Protein AF-A0A0S4LFI7-F1 (afdb_monomer_lite)

Sequence (85 aa):
MISDLTMVELTSAVSRKIREKTFSREEGARILTLFETHLDEGYYRMVPVRTRDYRMARSWLAQLQGTLRTLDALHLAVAESAGTH

Structure (mmCIF, N/CA/C/O backbone):
data_AF-A0A0S4LFI7-F1
#
_entry.id   AF-A0A0S4LFI7-F1
#
loop_
_atom_site.group_PDB
_atom_site.id
_atom_site.type_symbol
_atom_site.label_atom_id
_atom_site.label_alt_id
_atom_site.label_comp_id
_atom_site.label_asym_id
_atom_site.label_entity_id
_atom_site.label_seq_id
_atom_site.pdbx_PDB_ins_code
_atom_site.Cartn_x
_atom_site.Cartn_y
_atom_site.Cartn_z
_atom_site.occupancy
_atom_site.B_iso_or_equiv
_atom_site.auth_seq_id
_atom_site.auth_comp_id
_atom_site.auth_asym_id
_atom_site.auth_atom_id
_atom_site.pdbx_PDB_model_num
ATOM 1 N N . MET A 1 1 ? -6.952 3.373 -11.032 1.00 83.81 1 MET A N 1
ATOM 2 C CA . MET A 1 1 ? -6.292 2.052 -11.089 1.00 83.81 1 MET A CA 1
ATOM 3 C C . MET A 1 1 ? -5.517 1.860 -9.805 1.00 83.81 1 MET A C 1
ATOM 5 O O . MET A 1 1 ? -4.993 2.844 -9.300 1.00 83.81 1 MET A O 1
ATOM 9 N N . ILE A 1 2 ? -5.498 0.649 -9.270 1.00 93.06 2 ILE A N 1
ATOM 10 C CA . ILE A 1 2 ? -4.815 0.303 -8.015 1.00 93.06 2 ILE A CA 1
ATOM 11 C C . ILE A 1 2 ? -4.171 -1.077 -8.162 1.00 93.06 2 ILE A C 1
ATOM 13 O O . ILE A 1 2 ? -4.418 -1.770 -9.150 1.00 93.06 2 ILE A O 1
ATOM 17 N N . SER A 1 3 ? -3.355 -1.475 -7.192 1.00 94.06 3 SER A N 1
ATOM 18 C CA . SER A 1 3 ? -2.720 -2.796 -7.165 1.00 94.06 3 SER A CA 1
ATOM 19 C C . SER A 1 3 ? -2.881 -3.458 -5.800 1.00 94.06 3 SER A C 1
ATOM 21 O O . SER A 1 3 ? -3.318 -2.815 -4.845 1.00 94.06 3 SER A O 1
ATOM 23 N N . ASP A 1 4 ? -2.465 -4.718 -5.674 1.00 92.12 4 ASP A N 1
ATOM 24 C CA . ASP A 1 4 ? -2.452 -5.414 -4.380 1.00 92.12 4 ASP A CA 1
ATOM 25 C C . ASP A 1 4 ? -1.609 -4.678 -3.326 1.00 92.12 4 ASP A C 1
ATOM 27 O O . ASP A 1 4 ? -1.917 -4.718 -2.135 1.00 92.12 4 ASP A O 1
ATOM 31 N N . LEU A 1 5 ? -0.588 -3.924 -3.755 1.00 94.06 5 LEU A N 1
ATOM 32 C CA . LEU A 1 5 ? 0.200 -3.077 -2.860 1.00 94.06 5 LEU A CA 1
ATOM 33 C C . LEU A 1 5 ? -0.660 -1.996 -2.191 1.00 94.06 5 LEU A C 1
ATOM 35 O O . LEU A 1 5 ? -0.495 -1.726 -1.003 1.00 94.06 5 LEU A O 1
ATOM 39 N N . THR A 1 6 ? -1.620 -1.428 -2.925 1.00 94.12 6 THR A N 1
ATOM 40 C CA . THR A 1 6 ? -2.558 -0.426 -2.406 1.00 94.12 6 THR A CA 1
ATOM 41 C C . THR A 1 6 ? -3.425 -1.009 -1.290 1.00 94.12 6 THR A C 1
ATOM 43 O O . THR A 1 6 ? -3.668 -0.340 -0.286 1.00 94.12 6 THR A O 1
ATOM 46 N N . MET A 1 7 ? -3.849 -2.273 -1.413 1.00 92.56 7 MET A N 1
ATOM 47 C CA . MET A 1 7 ? -4.638 -2.941 -0.369 1.00 92.56 7 MET A CA 1
ATOM 48 C C . MET A 1 7 ? -3.834 -3.116 0.923 1.00 92.56 7 MET A C 1
ATOM 50 O O . MET A 1 7 ? -4.329 -2.848 2.023 1.00 92.56 7 MET A O 1
ATOM 54 N N . VAL A 1 8 ? -2.570 -3.528 0.790 1.00 94.94 8 VAL A N 1
ATOM 55 C CA . VAL A 1 8 ? -1.657 -3.703 1.928 1.00 94.94 8 VAL A CA 1
ATOM 56 C C . VAL A 1 8 ? -1.380 -2.363 2.612 1.00 94.94 8 VAL A C 1
ATOM 58 O O . VAL A 1 8 ? -1.418 -2.274 3.842 1.00 94.94 8 VAL A O 1
ATOM 61 N N . GLU A 1 9 ? -1.152 -1.302 1.840 1.00 95.25 9 GLU A N 1
ATOM 62 C CA . GLU A 1 9 ? -0.948 0.044 2.379 1.00 95.25 9 GLU A CA 1
ATOM 63 C C . GLU A 1 9 ? -2.182 0.586 3.096 1.00 95.25 9 GLU A C 1
ATOM 65 O O . GLU A 1 9 ? -2.053 1.098 4.212 1.00 95.25 9 GLU A O 1
ATOM 70 N N . LEU A 1 10 ? -3.375 0.430 2.510 1.00 96.31 10 LEU A N 1
ATOM 71 C CA . LEU A 1 10 ? -4.629 0.838 3.142 1.00 96.31 10 LEU A CA 1
ATOM 72 C C . LEU A 1 10 ? -4.821 0.113 4.478 1.00 96.31 10 LEU A C 1
ATOM 74 O O . LEU A 1 10 ? -5.065 0.749 5.505 1.00 96.31 10 LEU A O 1
ATOM 78 N N . THR A 1 11 ? -4.632 -1.206 4.486 1.00 96.44 11 THR A N 1
ATOM 79 C CA . THR A 1 11 ? -4.745 -2.035 5.695 1.00 96.44 11 THR A CA 1
ATOM 80 C C . THR A 1 11 ? -3.745 -1.607 6.769 1.00 96.44 11 THR A C 1
ATOM 82 O O . THR A 1 11 ? -4.095 -1.483 7.949 1.00 96.44 11 THR A O 1
ATOM 85 N N . SER A 1 12 ? -2.502 -1.319 6.374 1.00 97.00 12 SER A N 1
ATOM 86 C CA . SER A 1 12 ? -1.460 -0.814 7.272 1.00 97.00 12 SER A CA 1
ATOM 87 C C . SER A 1 12 ? -1.821 0.559 7.851 1.00 97.00 12 SER A C 1
ATOM 89 O O . SER A 1 12 ? -1.694 0.783 9.060 1.00 97.00 12 SER A O 1
ATOM 91 N N . ALA A 1 13 ? -2.344 1.464 7.018 1.00 97.31 13 ALA A N 1
ATOM 92 C CA . ALA A 1 13 ? -2.772 2.796 7.428 1.00 97.31 13 ALA A CA 1
ATOM 93 C C . ALA A 1 13 ? -3.951 2.747 8.412 1.00 97.31 13 ALA A C 1
ATOM 95 O O . ALA A 1 13 ? -3.910 3.432 9.437 1.00 97.31 13 ALA A O 1
ATOM 96 N N . VAL A 1 14 ? -4.960 1.909 8.152 1.00 98.19 14 VAL A N 1
ATOM 97 C CA . VAL A 1 14 ? -6.093 1.682 9.067 1.00 98.19 14 VAL A CA 1
ATOM 98 C C . VAL A 1 14 ? -5.600 1.096 10.389 1.00 98.19 14 VAL A C 1
ATOM 100 O O . VAL A 1 14 ? -5.903 1.631 11.455 1.00 98.19 14 VAL A O 1
ATOM 103 N N . SER A 1 15 ? -4.752 0.066 10.336 1.00 97.81 15 SER A N 1
ATOM 104 C CA . SER A 1 15 ? -4.162 -0.549 11.531 1.00 97.81 15 SER A CA 1
ATOM 105 C C . SER A 1 15 ? -3.378 0.456 12.377 1.00 97.81 15 SER A C 1
ATOM 107 O O . SER A 1 15 ? -3.444 0.427 13.607 1.00 97.81 15 SER A O 1
ATOM 109 N N . ARG A 1 16 ? -2.639 1.370 11.732 1.00 98.19 16 ARG A N 1
ATOM 110 C CA . ARG A 1 16 ? -1.938 2.459 12.419 1.00 98.19 16 ARG A CA 1
ATOM 111 C C . ARG A 1 16 ? -2.919 3.413 13.101 1.00 98.19 16 ARG A C 1
ATOM 113 O O . ARG A 1 16 ? -2.742 3.674 14.286 1.00 98.19 16 ARG A O 1
ATOM 120 N N . LYS A 1 17 ? -3.972 3.853 12.408 1.00 98.19 17 LYS A N 1
ATOM 121 C CA . LYS A 1 17 ? -4.991 4.760 12.969 1.00 98.19 17 LYS A CA 1
ATOM 122 C C . LYS A 1 17 ? -5.733 4.166 14.169 1.00 98.19 17 LYS A C 1
ATOM 124 O O . LYS A 1 17 ? -6.057 4.901 15.100 1.00 98.19 17 LYS A O 1
ATOM 129 N N . ILE A 1 18 ? -5.938 2.846 14.189 1.00 98.31 18 ILE A N 1
ATOM 130 C CA . ILE A 1 18 ? -6.483 2.136 15.358 1.00 98.31 18 ILE A CA 1
AT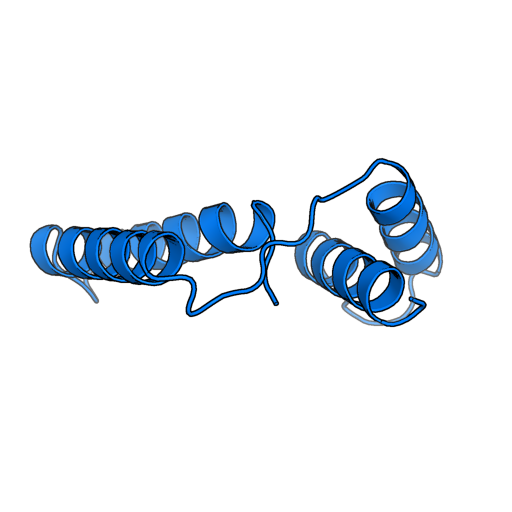OM 131 C C . ILE A 1 18 ? -5.503 2.195 16.538 1.00 98.31 18 ILE A C 1
ATOM 133 O O . ILE A 1 18 ? -5.902 2.516 17.656 1.00 98.31 18 ILE A O 1
ATOM 137 N N . ARG A 1 19 ? -4.205 1.922 16.317 1.00 98.00 19 ARG A N 1
ATOM 138 C CA . ARG A 1 19 ? -3.184 2.017 17.385 1.00 98.00 19 ARG A CA 1
ATOM 139 C C . ARG A 1 19 ? -3.044 3.437 17.931 1.00 98.00 19 ARG A C 1
ATOM 141 O O . ARG A 1 19 ? -2.854 3.613 19.130 1.00 98.00 19 ARG A O 1
ATOM 148 N N . GLU A 1 20 ? -3.176 4.430 17.059 1.00 98.19 20 GLU A N 1
ATOM 149 C CA . GLU A 1 20 ? -3.179 5.858 17.395 1.00 98.19 20 GLU A CA 1
ATOM 150 C C . GLU A 1 20 ? -4.500 6.319 18.041 1.00 98.19 20 GLU A C 1
ATOM 152 O O . GLU A 1 20 ? -4.647 7.500 18.342 1.00 98.19 20 GLU A O 1
ATOM 157 N N . LYS A 1 21 ? -5.464 5.410 18.268 1.00 97.31 21 LYS A N 1
ATOM 158 C CA . LYS A 1 21 ? -6.796 5.687 18.840 1.00 97.31 21 LYS A CA 1
ATOM 159 C C . LYS A 1 21 ? -7.592 6.749 18.072 1.00 97.31 21 LYS A C 1
ATOM 161 O O . LYS A 1 21 ? -8.486 7.376 18.628 1.00 97.31 21 LYS A O 1
ATOM 166 N N . THR A 1 22 ? -7.260 6.950 16.798 1.00 97.75 22 THR A N 1
ATOM 167 C CA . THR A 1 22 ? -7.996 7.850 15.904 1.00 97.75 22 THR A CA 1
ATOM 168 C C . THR A 1 22 ? -9.228 7.159 15.327 1.00 97.75 22 THR A C 1
ATOM 170 O O . THR A 1 22 ? -10.213 7.833 15.065 1.00 97.75 22 THR A O 1
ATOM 173 N N . PHE A 1 23 ? -9.170 5.833 15.152 1.00 97.50 23 PHE A N 1
ATOM 174 C CA . PHE A 1 23 ? -10.307 4.987 14.783 1.00 97.50 23 PHE A CA 1
ATOM 175 C C . PHE A 1 23 ? -10.552 3.912 15.840 1.00 97.50 23 PHE A C 1
ATOM 177 O O . PHE A 1 23 ? -9.604 3.376 16.427 1.00 97.50 23 PHE A O 1
ATOM 184 N N . SER A 1 24 ? -11.817 3.546 16.027 1.00 98.25 24 SER A N 1
ATOM 185 C CA . SER A 1 24 ? -12.201 2.308 16.696 1.00 98.25 24 SER A CA 1
ATOM 186 C C . SER A 1 24 ? -11.904 1.091 15.806 1.00 98.25 24 SER A C 1
ATOM 188 O O . SER A 1 24 ? -11.624 1.204 14.606 1.00 98.25 24 SER A O 1
ATOM 190 N N . ARG A 1 25 ? -11.953 -0.111 16.392 1.00 97.62 25 ARG A N 1
ATOM 191 C CA . ARG A 1 25 ? -11.790 -1.354 15.621 1.00 97.62 25 ARG A CA 1
ATOM 192 C C . ARG A 1 25 ? -12.944 -1.558 14.643 1.00 97.62 25 ARG A C 1
ATOM 194 O O . ARG A 1 25 ? -12.714 -2.002 13.524 1.00 97.62 25 ARG A O 1
ATOM 201 N N . GLU A 1 26 ? -14.152 -1.204 15.062 1.00 98.31 26 GLU A N 1
ATOM 202 C CA . GLU A 1 26 ? -15.383 -1.289 14.279 1.00 98.31 26 GLU A CA 1
ATOM 203 C C . GLU A 1 26 ? -15.334 -0.328 13.085 1.00 98.31 26 GLU A C 1
ATOM 205 O O . GLU A 1 26 ? -15.641 -0.725 11.962 1.00 98.31 26 GLU A O 1
ATOM 210 N N . GLU A 1 27 ? -14.876 0.910 13.298 1.00 98.12 27 GLU A N 1
ATOM 211 C CA . GLU A 1 27 ? -14.666 1.886 12.222 1.00 98.12 27 GLU A CA 1
ATOM 212 C C . GLU A 1 27 ? -13.623 1.395 11.215 1.00 98.12 27 GLU A C 1
ATOM 214 O O . GLU A 1 27 ? -13.854 1.448 10.006 1.00 98.12 27 GLU A O 1
ATOM 219 N N . GLY A 1 28 ? -12.496 0.868 11.702 1.00 97.94 28 GLY A N 1
ATOM 220 C CA . GLY A 1 28 ? -11.456 0.313 10.842 1.00 97.94 28 GLY A CA 1
ATOM 221 C C . GLY A 1 28 ? -11.942 -0.874 10.011 1.00 97.94 28 GLY A C 1
ATOM 222 O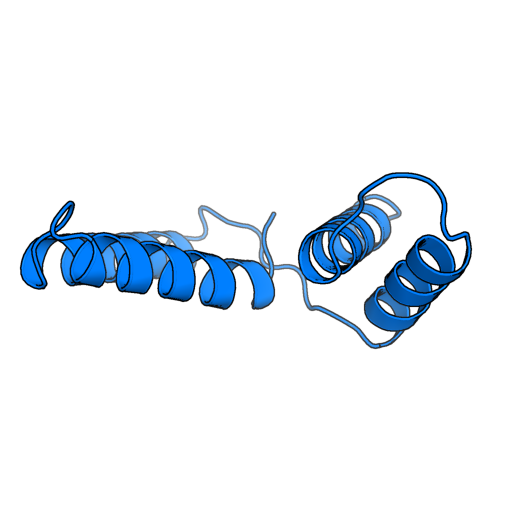 O . GLY A 1 28 ? -11.709 -0.902 8.805 1.00 97.94 28 GLY A O 1
ATOM 223 N N . ALA A 1 29 ? -12.662 -1.817 10.625 1.00 97.62 29 ALA A N 1
ATOM 224 C CA . ALA A 1 29 ? -13.251 -2.954 9.918 1.00 97.62 29 ALA A CA 1
ATOM 225 C C . ALA A 1 29 ? -14.242 -2.490 8.842 1.00 97.62 29 ALA A C 1
ATOM 227 O O . ALA A 1 29 ? -14.155 -2.928 7.699 1.00 97.62 29 ALA A O 1
ATOM 228 N N . ARG A 1 30 ? -15.118 -1.532 9.173 1.00 98.06 30 ARG A N 1
ATOM 229 C CA . ARG A 1 30 ? -16.088 -0.970 8.224 1.00 98.06 30 ARG A CA 1
ATOM 230 C C . ARG A 1 30 ? -15.415 -0.322 7.013 1.00 98.06 30 ARG A C 1
ATOM 232 O O . ARG A 1 30 ? -15.912 -0.480 5.902 1.00 98.06 30 ARG A O 1
ATOM 239 N N . ILE A 1 31 ? -14.303 0.390 7.207 1.00 97.50 31 ILE A N 1
ATOM 240 C CA . ILE A 1 31 ? -13.531 0.985 6.103 1.00 97.50 31 ILE A CA 1
ATOM 241 C C . ILE A 1 31 ? -12.993 -0.101 5.169 1.00 97.50 31 ILE A C 1
ATOM 243 O O . ILE A 1 31 ? -13.115 0.036 3.953 1.00 97.50 31 ILE A O 1
ATOM 247 N N . LEU A 1 32 ? -12.412 -1.169 5.724 1.00 97.12 32 LEU A N 1
ATOM 248 C CA . LEU A 1 32 ? -11.834 -2.253 4.926 1.00 97.12 32 LEU A CA 1
ATOM 249 C C . LEU A 1 32 ? -12.913 -3.025 4.156 1.00 97.12 32 LEU A C 1
ATOM 251 O O . LEU A 1 32 ? -12.776 -3.193 2.950 1.00 97.12 32 LEU A O 1
ATOM 255 N N . THR A 1 33 ? -14.026 -3.380 4.803 1.00 97.44 33 THR A N 1
ATOM 256 C CA . THR A 1 33 ? -15.157 -4.053 4.140 1.00 97.44 33 THR A CA 1
ATOM 257 C C . THR A 1 33 ? -15.777 -3.200 3.034 1.00 97.44 33 THR A C 1
ATOM 259 O O . THR A 1 33 ? -16.113 -3.713 1.968 1.00 97.44 33 THR A O 1
ATOM 262 N N . LEU A 1 34 ? -15.919 -1.887 3.251 1.00 96.81 34 LEU A N 1
ATOM 263 C CA . LEU A 1 34 ? -16.422 -0.987 2.211 1.00 96.81 34 LEU A CA 1
ATOM 264 C C . LEU A 1 34 ? -15.464 -0.934 1.016 1.00 96.81 34 LEU A C 1
ATOM 266 O O . LEU A 1 34 ? -15.902 -0.933 -0.130 1.00 96.81 34 LEU A O 1
ATOM 270 N N . PHE A 1 35 ? -14.157 -0.908 1.276 1.00 95.44 35 PHE A N 1
ATOM 271 C 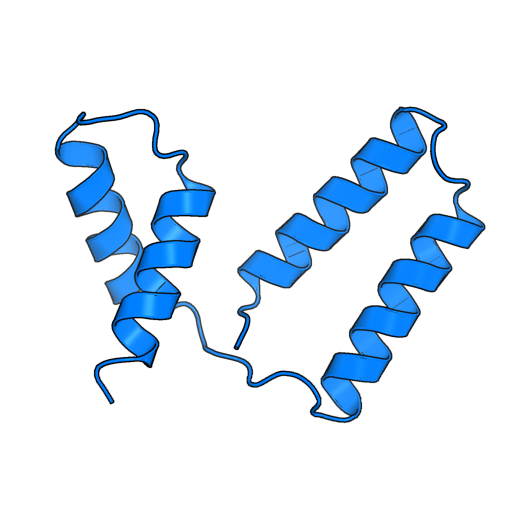CA . PHE A 1 35 ? -13.161 -0.923 0.214 1.00 95.44 35 PHE A CA 1
ATOM 272 C C . PHE A 1 35 ? -13.190 -2.231 -0.586 1.00 95.44 35 PHE A C 1
ATOM 274 O O . PHE A 1 35 ? -13.167 -2.176 -1.810 1.00 95.44 35 PHE A O 1
ATOM 281 N N . GLU A 1 36 ? -13.309 -3.383 0.079 1.00 94.00 36 GLU A N 1
ATOM 282 C CA . GLU A 1 36 ? -13.497 -4.687 -0.577 1.00 94.00 36 GLU A CA 1
ATOM 283 C C . GLU A 1 36 ? -14.766 -4.712 -1.434 1.00 94.00 36 GLU A C 1
ATOM 285 O O . GLU A 1 36 ? -14.712 -5.082 -2.602 1.00 94.00 36 GLU A O 1
ATOM 290 N N . THR A 1 37 ? -15.880 -4.197 -0.911 1.00 96.56 37 THR A N 1
ATOM 291 C CA . THR A 1 37 ? -17.130 -4.073 -1.680 1.00 96.56 37 THR A CA 1
ATOM 292 C C . THR A 1 37 ? -16.917 -3.243 -2.948 1.00 96.56 37 THR A C 1
ATOM 294 O O . THR A 1 37 ? -17.366 -3.616 -4.027 1.00 96.56 37 THR A O 1
ATOM 297 N N . HIS A 1 38 ? -16.173 -2.137 -2.859 1.00 95.06 38 HIS A N 1
ATOM 298 C CA . HIS A 1 38 ? -15.875 -1.320 -4.032 1.00 95.06 38 HIS A CA 1
ATOM 299 C C . HIS A 1 38 ? -14.974 -2.019 -5.066 1.00 95.06 38 HIS A C 1
ATOM 301 O O . HIS A 1 38 ? -15.044 -1.687 -6.254 1.00 95.06 38 HIS A O 1
ATOM 307 N N . LEU A 1 39 ? -14.108 -2.941 -4.632 1.00 92.38 39 LEU A N 1
ATOM 308 C CA . LEU A 1 39 ? -13.326 -3.790 -5.535 1.00 92.38 39 LEU A CA 1
ATOM 309 C C . LEU A 1 39 ? -14.246 -4.749 -6.288 1.00 92.38 39 LEU A C 1
ATOM 311 O O . LEU A 1 39 ? -14.167 -4.818 -7.515 1.00 92.38 39 LEU A O 1
ATOM 315 N N . ASP A 1 40 ? -15.133 -5.427 -5.561 1.00 93.38 40 ASP A N 1
ATOM 316 C CA . ASP A 1 40 ? -16.073 -6.404 -6.115 1.00 93.38 40 ASP A CA 1
ATOM 317 C C . ASP A 1 40 ? -17.080 -5.753 -7.074 1.00 93.38 40 ASP A C 1
ATOM 319 O O . ASP A 1 40 ? -17.407 -6.316 -8.119 1.00 93.38 40 ASP A O 1
ATOM 323 N N . GLU A 1 41 ? -17.513 -4.525 -6.774 1.00 96.50 41 GLU A N 1
ATOM 324 C CA . GLU A 1 41 ? -18.375 -3.714 -7.647 1.00 96.50 41 GLU A CA 1
ATOM 325 C C . GLU A 1 41 ? -17.631 -3.125 -8.862 1.00 96.50 41 GLU A C 1
ATOM 327 O O . GLU A 1 41 ? -18.246 -2.523 -9.744 1.00 96.50 41 GLU A O 1
ATOM 332 N N . GLY A 1 42 ? -16.310 -3.304 -8.953 1.00 93.56 42 GLY A N 1
ATOM 333 C CA . GLY A 1 42 ? -15.523 -2.907 -10.119 1.00 93.56 42 GLY A CA 1
ATOM 334 C C . GLY A 1 42 ? -15.257 -1.403 -10.234 1.00 93.56 42 GLY A C 1
ATOM 335 O O . GLY A 1 42 ? -14.844 -0.945 -11.303 1.00 93.56 42 GLY A O 1
ATOM 336 N N . TYR A 1 43 ? -15.416 -0.620 -9.158 1.00 93.38 43 TYR A N 1
ATOM 337 C CA . TYR A 1 43 ? -15.069 0.813 -9.178 1.00 93.38 43 TYR A CA 1
ATOM 338 C C . TYR A 1 43 ? -13.575 1.059 -9.407 1.00 93.38 43 TYR A C 1
ATOM 340 O O . TYR A 1 43 ? -13.170 2.154 -9.811 1.00 93.38 43 TYR A O 1
ATOM 348 N N . TYR A 1 44 ? -12.739 0.047 -9.169 1.00 91.50 44 TYR A N 1
ATOM 349 C CA . TYR A 1 44 ? -11.304 0.129 -9.369 1.00 91.50 44 TYR A CA 1
ATOM 350 C C . TYR A 1 44 ? -10.815 -0.864 -10.419 1.00 91.50 44 TYR A C 1
ATOM 352 O O . TYR A 1 44 ? -11.015 -2.071 -10.330 1.00 91.50 44 TYR A O 1
ATOM 360 N N . ARG A 1 45 ? -10.044 -0.356 -11.385 1.00 91.88 45 ARG A N 1
ATOM 361 C CA . ARG A 1 45 ? -9.229 -1.203 -12.259 1.00 91.88 45 ARG A CA 1
ATOM 362 C C . ARG A 1 45 ? -8.012 -1.726 -11.495 1.00 91.88 45 ARG A C 1
ATOM 364 O O . ARG A 1 45 ? -7.108 -0.938 -11.198 1.00 91.88 45 ARG A O 1
ATOM 371 N N . MET A 1 46 ? -7.976 -3.033 -11.252 1.00 92.56 46 MET A N 1
ATOM 372 C CA . MET A 1 46 ? -6.817 -3.727 -10.688 1.00 92.56 46 MET A CA 1
ATOM 373 C C . MET A 1 46 ? -5.700 -3.871 -11.725 1.00 92.56 46 MET A C 1
ATOM 375 O O . MET A 1 46 ? -5.929 -4.276 -12.867 1.00 92.56 46 MET A O 1
ATOM 379 N N . VAL A 1 47 ? -4.479 -3.537 -11.319 1.00 94.25 47 VAL A N 1
ATOM 380 C CA . VAL A 1 47 ? -3.258 -3.692 -12.110 1.00 94.25 47 VAL A CA 1
ATOM 381 C C . VAL A 1 47 ? -2.316 -4.632 -11.356 1.00 94.25 47 VAL A C 1
ATOM 383 O O . VAL A 1 47 ? -2.009 -4.373 -10.191 1.00 94.25 47 VAL A O 1
ATOM 386 N N . PRO A 1 48 ? -1.832 -5.711 -11.995 1.00 93.69 48 PRO A N 1
ATOM 387 C CA . PRO A 1 48 ? -0.916 -6.638 -11.349 1.00 93.69 48 PRO A CA 1
ATOM 388 C C . PRO A 1 48 ? 0.453 -5.991 -11.138 1.00 93.69 48 PRO A C 1
ATOM 390 O O . PRO A 1 48 ? 1.007 -5.398 -12.066 1.00 93.69 48 PRO A O 1
ATOM 393 N N . VAL A 1 49 ? 1.035 -6.191 -9.956 1.00 95.00 49 VAL A N 1
ATOM 394 C CA . VAL A 1 49 ? 2.440 -5.852 -9.698 1.00 95.00 49 VAL A CA 1
ATOM 395 C C . VAL A 1 49 ? 3.319 -6.957 -10.277 1.00 95.00 49 VAL A C 1
ATOM 397 O O . VAL A 1 49 ? 3.242 -8.117 -9.874 1.00 95.00 49 VAL A O 1
ATOM 400 N N . ARG A 1 50 ? 4.158 -6.621 -11.253 1.00 95.38 50 ARG A N 1
ATOM 401 C CA . ARG A 1 50 ? 5.011 -7.567 -11.982 1.00 95.38 50 ARG A CA 1
ATOM 402 C C . ARG A 1 50 ? 6.475 -7.367 -11.619 1.00 95.38 50 ARG A C 1
ATOM 404 O O . ARG A 1 50 ? 6.906 -6.298 -11.200 1.00 95.38 50 ARG A O 1
ATOM 411 N N . THR A 1 51 ? 7.303 -8.375 -11.897 1.00 96.44 51 THR A N 1
ATOM 412 C CA . THR A 1 51 ? 8.763 -8.310 -11.686 1.00 96.44 51 THR A CA 1
ATOM 413 C C . THR A 1 51 ? 9.418 -7.092 -12.349 1.00 96.44 51 THR A C 1
ATOM 415 O O . THR A 1 51 ? 10.396 -6.561 -11.823 1.0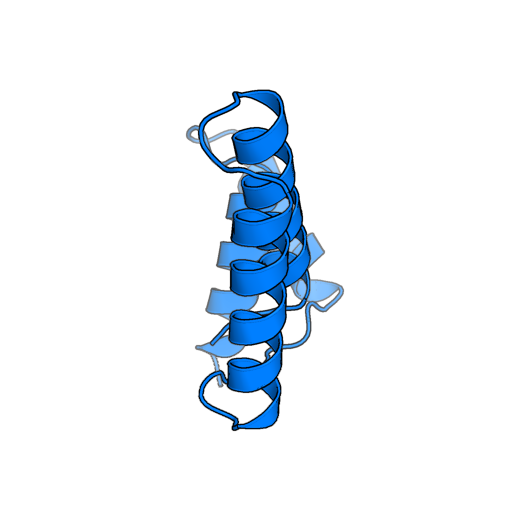0 96.44 51 THR A O 1
ATOM 418 N N . ARG A 1 52 ? 8.893 -6.629 -13.493 1.00 95.75 52 ARG A N 1
ATOM 419 C CA . ARG A 1 52 ? 9.394 -5.425 -14.176 1.00 95.75 52 ARG A CA 1
ATOM 420 C C . ARG A 1 52 ? 9.224 -4.159 -13.330 1.00 95.75 52 ARG A C 1
ATOM 422 O O . ARG A 1 52 ? 10.131 -3.335 -13.320 1.00 95.75 52 ARG A O 1
ATOM 429 N N . ASP A 1 53 ? 8.140 -4.061 -12.566 1.00 96.50 53 ASP A N 1
ATOM 430 C CA . ASP A 1 53 ? 7.821 -2.884 -11.755 1.00 96.50 53 ASP A CA 1
ATOM 431 C C . ASP A 1 53 ? 8.796 -2.785 -10.577 1.00 96.50 53 ASP A C 1
ATOM 433 O O . ASP A 1 53 ? 9.369 -1.730 -10.327 1.00 96.50 53 ASP A O 1
ATOM 437 N N . TYR A 1 54 ? 9.123 -3.919 -9.946 1.00 96.75 54 TYR A N 1
ATOM 438 C CA . TYR A 1 54 ? 10.184 -3.983 -8.935 1.00 96.75 54 TYR A CA 1
ATOM 439 C C . TYR A 1 54 ? 11.553 -3.571 -9.485 1.00 96.75 54 TYR A C 1
ATOM 441 O O . TYR A 1 54 ? 12.303 -2.858 -8.818 1.00 96.75 54 TYR A O 1
ATOM 449 N N . ARG A 1 55 ? 11.906 -4.016 -10.699 1.00 96.94 55 ARG A N 1
ATOM 450 C CA . ARG A 1 55 ? 13.180 -3.641 -11.336 1.00 96.94 55 ARG A CA 1
ATOM 451 C C . ARG A 1 55 ? 13.229 -2.145 -11.638 1.00 96.94 55 ARG A C 1
ATOM 453 O O . ARG A 1 55 ? 14.266 -1.529 -11.402 1.00 96.94 55 ARG A O 1
ATOM 460 N N . MET A 1 56 ? 12.120 -1.582 -12.108 1.00 95.75 56 MET A N 1
ATOM 461 C CA . MET A 1 56 ? 11.992 -0.158 -12.402 1.00 95.75 56 MET A CA 1
ATOM 462 C C . MET A 1 56 ? 12.073 0.686 -11.128 1.00 95.75 56 MET A C 1
ATOM 464 O O . MET A 1 56 ? 12.948 1.545 -11.035 1.00 95.75 56 MET A O 1
ATOM 468 N N . ALA A 1 57 ? 11.295 0.351 -10.097 1.00 96.00 57 ALA A N 1
ATOM 469 C CA . ALA A 1 57 ? 11.362 1.000 -8.789 1.00 96.00 57 ALA A CA 1
ATOM 470 C C . ALA A 1 57 ? 12.778 0.950 -8.193 1.00 96.00 57 ALA A C 1
ATOM 472 O O . ALA A 1 57 ? 13.304 1.961 -7.730 1.00 96.00 57 ALA A O 1
ATOM 473 N N . ARG A 1 58 ? 13.447 -0.211 -8.273 1.00 96.12 58 ARG A N 1
ATOM 474 C CA . ARG A 1 58 ? 14.845 -0.360 -7.843 1.00 96.12 58 ARG A CA 1
ATOM 475 C C . ARG A 1 58 ? 15.783 0.554 -8.627 1.00 96.12 58 ARG A C 1
ATOM 477 O O . ARG A 1 58 ? 16.692 1.119 -8.031 1.00 96.12 58 ARG A O 1
ATOM 484 N N . SER A 1 59 ? 15.586 0.690 -9.939 1.00 95.25 59 SER A N 1
ATOM 485 C CA . SER A 1 59 ? 16.417 1.561 -10.775 1.00 95.25 59 SER A CA 1
ATOM 486 C C . SER A 1 59 ? 16.269 3.037 -10.405 1.00 95.25 59 SER A C 1
ATOM 488 O O . SER A 1 59 ? 17.267 3.748 -10.398 1.00 95.25 59 SER A O 1
ATOM 490 N N . TRP A 1 60 ? 15.066 3.480 -10.027 1.00 94.56 60 TRP A N 1
ATOM 491 C CA . TRP A 1 60 ? 14.828 4.844 -9.552 1.00 94.56 60 TRP A CA 1
ATOM 492 C C . TRP A 1 60 ? 15.453 5.082 -8.180 1.00 94.56 60 TRP A C 1
ATOM 494 O O . TRP A 1 60 ? 16.179 6.052 -7.995 1.00 94.56 60 TRP A O 1
ATOM 504 N N . LEU A 1 61 ? 15.259 4.159 -7.234 1.00 94.38 61 LEU A N 1
ATOM 505 C CA . LEU A 1 61 ? 15.869 4.254 -5.902 1.00 94.38 61 LEU A CA 1
ATOM 506 C C . LEU A 1 61 ? 17.403 4.248 -5.968 1.00 94.38 61 LEU A C 1
ATOM 508 O O . LEU A 1 61 ? 18.055 4.965 -5.215 1.00 94.38 61 LEU A O 1
ATOM 512 N N . ALA A 1 62 ? 17.986 3.475 -6.889 1.00 94.44 62 ALA A N 1
ATOM 513 C CA . ALA A 1 62 ? 19.432 3.411 -7.093 1.00 94.44 62 ALA A CA 1
ATOM 514 C C . ALA A 1 62 ? 20.040 4.725 -7.610 1.00 94.44 62 ALA A C 1
ATOM 516 O O . ALA A 1 62 ? 21.248 4.910 -7.490 1.00 94.44 62 ALA A O 1
ATOM 517 N N . GLN A 1 63 ? 19.231 5.644 -8.148 1.00 91.50 63 GLN A N 1
ATOM 518 C CA . GLN A 1 63 ? 19.709 6.978 -8.519 1.00 91.50 63 GLN A CA 1
ATOM 519 C C . GLN A 1 63 ? 20.014 7.837 -7.284 1.00 91.50 63 GLN A C 1
ATOM 521 O O . GLN A 1 63 ? 20.708 8.838 -7.421 1.00 91.50 63 GLN A O 1
ATOM 526 N N . LEU A 1 64 ? 19.540 7.447 -6.088 1.00 79.44 64 LEU A N 1
ATOM 527 C CA . LEU A 1 64 ? 19.749 8.156 -4.815 1.00 79.44 64 LEU A CA 1
ATOM 528 C C . LEU A 1 64 ? 19.373 9.648 -4.888 1.00 79.44 64 LEU A C 1
ATOM 530 O O . LEU A 1 64 ? 19.930 10.487 -4.181 1.00 79.44 64 LEU A O 1
ATOM 534 N N . GLN A 1 65 ? 18.418 9.972 -5.760 1.00 76.81 65 GLN A N 1
ATOM 535 C CA . GLN A 1 65 ? 17.914 11.318 -5.980 1.00 76.81 65 GLN A CA 1
ATOM 536 C C . GLN A 1 65 ? 16.534 11.464 -5.337 1.00 76.81 65 GLN A C 1
ATOM 538 O O . GLN A 1 65 ? 15.623 10.675 -5.587 1.00 76.81 65 GLN A O 1
ATOM 543 N N . GLY A 1 66 ? 16.380 12.501 -4.514 1.00 77.31 66 GLY A N 1
ATOM 544 C CA . GLY A 1 66 ? 15.129 12.797 -3.817 1.00 77.31 66 GLY A CA 1
ATOM 545 C C . GLY A 1 66 ? 14.829 11.870 -2.632 1.00 77.31 66 GLY A C 1
ATOM 546 O O . GLY A 1 66 ? 15.663 11.090 -2.181 1.00 77.31 66 GLY A O 1
ATOM 547 N N . THR A 1 67 ? 13.615 11.993 -2.095 1.00 82.06 67 THR A N 1
ATOM 548 C CA . THR A 1 67 ? 13.133 11.282 -0.896 1.00 82.06 67 THR A CA 1
ATOM 549 C C . THR A 1 67 ? 12.079 10.225 -1.233 1.00 82.06 67 THR A C 1
ATOM 551 O O . THR A 1 67 ? 11.131 10.012 -0.475 1.00 82.06 67 THR A O 1
ATOM 554 N N . LEU A 1 68 ? 12.218 9.562 -2.385 1.00 85.19 68 LEU A N 1
ATOM 555 C CA . LEU A 1 68 ? 11.248 8.563 -2.821 1.00 85.19 68 LEU A CA 1
ATOM 556 C C . LEU A 1 68 ? 11.335 7.319 -1.927 1.00 85.19 68 LEU A C 1
ATOM 558 O O . LEU A 1 68 ? 12.355 6.630 -1.894 1.00 85.19 68 LEU A O 1
ATOM 562 N N . ARG A 1 69 ? 10.267 7.027 -1.178 1.00 90.69 69 ARG A N 1
ATOM 563 C CA . ARG A 1 69 ? 10.216 5.832 -0.328 1.00 90.69 69 ARG A CA 1
ATOM 564 C C . ARG A 1 69 ? 10.028 4.588 -1.187 1.00 90.69 69 ARG A C 1
ATOM 566 O O . ARG A 1 69 ? 9.480 4.647 -2.282 1.00 90.69 69 ARG A O 1
ATOM 573 N N . THR A 1 70 ? 10.437 3.434 -0.665 1.00 93.50 70 THR A N 1
ATOM 574 C CA . THR A 1 70 ? 10.404 2.165 -1.406 1.00 93.50 70 THR A CA 1
ATOM 575 C C . THR A 1 70 ? 9.023 1.819 -1.967 1.00 93.50 70 THR A C 1
ATOM 577 O O . THR A 1 70 ? 8.932 1.419 -3.125 1.00 93.50 70 THR A O 1
ATOM 580 N N . LEU A 1 71 ? 7.957 1.974 -1.174 1.00 93.56 71 LEU A N 1
ATOM 581 C CA . LEU A 1 71 ? 6.603 1.652 -1.633 1.00 93.56 71 LEU A CA 1
ATOM 582 C C . LEU A 1 71 ? 6.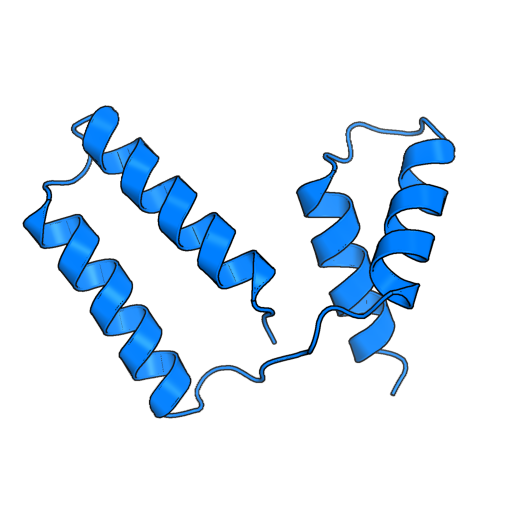058 2.702 -2.606 1.00 93.56 71 LEU A C 1
ATOM 584 O O . LEU A 1 71 ? 5.437 2.322 -3.592 1.00 93.56 71 LEU A O 1
ATOM 588 N N . ASP A 1 72 ? 6.387 3.983 -2.405 1.00 92.25 72 ASP A N 1
ATOM 589 C CA . ASP A 1 72 ? 6.052 5.055 -3.351 1.00 92.25 72 ASP A CA 1
ATOM 590 C C . ASP A 1 72 ? 6.710 4.793 -4.720 1.00 92.25 72 ASP A C 1
ATOM 592 O O . ASP A 1 72 ? 6.066 4.908 -5.761 1.00 92.25 72 ASP A O 1
ATOM 596 N N . ALA A 1 73 ? 7.976 4.355 -4.731 1.00 94.75 73 ALA A N 1
ATOM 597 C CA . ALA A 1 73 ? 8.679 3.968 -5.954 1.00 94.75 73 ALA A CA 1
ATOM 598 C C . ALA A 1 73 ? 8.008 2.787 -6.665 1.00 94.75 73 ALA A C 1
ATOM 600 O O . ALA A 1 73 ? 7.892 2.788 -7.889 1.00 94.75 73 ALA A O 1
ATOM 601 N N . LEU A 1 74 ? 7.560 1.779 -5.913 1.00 95.69 74 LEU A N 1
ATOM 602 C CA . LEU A 1 74 ? 6.871 0.625 -6.487 1.00 95.69 74 LEU A CA 1
ATOM 603 C C . LEU A 1 74 ? 5.483 0.999 -7.018 1.00 95.69 74 LEU A C 1
ATOM 605 O O . LEU A 1 74 ? 5.124 0.574 -8.114 1.00 95.69 74 LEU A O 1
ATOM 609 N N . HIS A 1 75 ? 4.740 1.840 -6.299 1.00 93.94 75 HIS A N 1
ATOM 610 C CA . HIS A 1 75 ? 3.457 2.375 -6.750 1.00 93.94 75 HIS A CA 1
ATOM 611 C C . HIS A 1 75 ? 3.587 3.149 -8.063 1.00 93.94 75 HIS A C 1
ATOM 613 O O . HIS A 1 75 ? 2.852 2.876 -9.015 1.00 93.94 75 HIS A O 1
ATOM 619 N N . LEU A 1 76 ? 4.557 4.062 -8.144 1.00 93.00 76 LEU A N 1
ATOM 620 C CA . LEU A 1 76 ? 4.852 4.797 -9.373 1.00 93.00 76 LEU A CA 1
ATOM 621 C C . LEU A 1 76 ? 5.246 3.851 -10.513 1.00 93.00 76 LEU A C 1
ATOM 623 O O . LEU A 1 76 ? 4.818 4.050 -11.646 1.00 93.00 76 LEU A O 1
ATOM 627 N N . ALA A 1 77 ? 6.008 2.793 -10.222 1.00 94.94 77 ALA A N 1
ATOM 628 C CA . ALA A 1 77 ? 6.463 1.867 -11.251 1.00 94.94 77 ALA A CA 1
ATOM 629 C C . ALA A 1 77 ? 5.305 1.070 -11.863 1.00 94.94 77 ALA A C 1
ATOM 631 O O . ALA A 1 77 ? 5.242 0.884 -13.077 1.00 94.94 77 ALA A O 1
ATOM 632 N N . VAL A 1 78 ? 4.359 0.641 -11.028 1.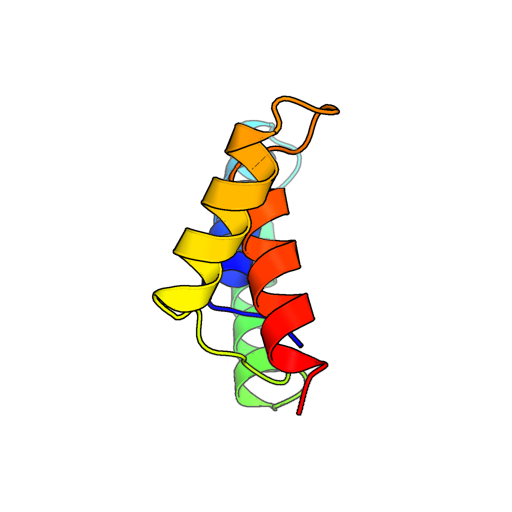00 95.25 78 VAL A N 1
ATOM 633 C CA . VAL A 1 78 ? 3.132 -0.023 -11.481 1.00 95.25 78 VAL A CA 1
ATOM 634 C C . VAL A 1 78 ? 2.282 0.922 -12.331 1.00 95.25 78 VAL A C 1
ATOM 636 O O . VAL A 1 78 ? 1.785 0.510 -13.379 1.00 95.25 78 VAL A O 1
ATOM 639 N N . ALA A 1 79 ? 2.133 2.182 -11.910 1.00 92.88 79 ALA A N 1
ATOM 640 C CA . ALA A 1 79 ? 1.361 3.180 -12.649 1.00 92.88 79 ALA A CA 1
ATOM 641 C C . ALA A 1 79 ? 1.968 3.473 -14.033 1.00 92.88 79 ALA A C 1
ATOM 643 O O . ALA A 1 79 ? 1.252 3.440 -15.034 1.00 92.88 79 ALA A O 1
ATOM 644 N N . GLU A 1 80 ? 3.285 3.670 -14.104 1.00 93.38 80 GLU A N 1
ATOM 645 C CA . GLU A 1 80 ? 4.022 3.903 -15.354 1.00 93.38 80 GLU A CA 1
ATOM 646 C C . GLU A 1 80 ? 3.863 2.725 -16.331 1.00 93.38 80 GLU A C 1
ATOM 648 O O . GLU A 1 80 ? 3.489 2.903 -17.492 1.00 93.38 80 GLU A O 1
ATOM 653 N N . SER A 1 81 ? 4.044 1.493 -15.839 1.00 90.69 81 SER A N 1
ATOM 654 C CA . SER A 1 81 ? 3.839 0.260 -16.612 1.00 90.69 81 SER A CA 1
ATOM 655 C C . SER A 1 81 ? 2.397 0.045 -17.081 1.00 90.69 81 SER A C 1
ATOM 657 O O . SER A 1 81 ? 2.168 -0.763 -17.982 1.00 90.69 81 SER A O 1
ATOM 659 N N . ALA A 1 82 ? 1.416 0.668 -16.424 1.00 87.94 82 ALA A N 1
ATOM 660 C CA . ALA A 1 82 ? -0.000 0.543 -16.756 1.00 87.94 82 ALA A CA 1
ATOM 661 C C . ALA A 1 82 ? -0.476 1.603 -17.758 1.00 87.94 82 ALA A C 1
ATOM 663 O O . ALA A 1 82 ? -1.424 1.334 -18.493 1.00 87.94 82 ALA A O 1
ATOM 664 N N . GLY A 1 83 ? 0.161 2.781 -17.774 1.00 80.44 83 GLY A N 1
ATOM 665 C CA . GLY A 1 83 ? -0.132 3.883 -18.698 1.00 80.44 83 GLY A CA 1
ATOM 666 C C . GLY A 1 83 ? 0.566 3.780 -20.058 1.00 80.44 83 GLY A C 1
ATOM 667 O O . GLY A 1 83 ? 0.162 4.453 -20.997 1.00 80.44 83 GLY A O 1
ATOM 668 N N . THR A 1 84 ? 1.578 2.921 -20.192 1.00 62.41 84 THR A N 1
ATOM 669 C CA . THR A 1 84 ? 2.294 2.644 -21.456 1.00 62.41 84 THR A CA 1
ATOM 670 C C . THR A 1 84 ? 1.604 1.584 -22.338 1.00 62.41 84 THR A C 1
ATOM 672 O O . THR A 1 84 ? 2.256 0.928 -23.153 1.00 62.41 84 THR A O 1
ATOM 675 N N . HIS A 1 85 ? 0.288 1.404 -22.179 1.00 50.53 85 HIS A N 1
ATOM 676 C CA . HIS A 1 85 ? -0.541 0.436 -22.907 1.00 50.53 85 HIS A CA 1
ATOM 677 C C . HIS A 1 85 ? -1.608 1.111 -23.766 1.00 50.53 85 HIS A C 1
ATOM 679 O O . HIS A 1 85 ? -2.250 2.059 -23.265 1.00 50.53 85 HIS A O 1
#

InterPro domains:
  IPR002716 PIN domain [PF01850] (1-83)
  IPR029060 PIN-like domain superfamily [SSF88723] (2-83)

pLDDT: mean 93.14, std 7.38, range [50.53, 98.31]

Radius of gyration: 15.19 Å; chains: 1; bounding box: 38×21×42 Å

Foldseek 3Di:
DDEPLVLVVLLVVLVVCCVVVVDPPVRSVVVSVVVVVCVVVPVDDYFYQDPQLLVQLVVVVVVVPDDQDSSNSSRVSSVVVVVVD

Organism: NCBI:txid1742973

Secondary structure (DSSP, 8-state):
-B-HHHHHHHHHHHHHHHHTTSS-HHHHHHHHHHHHHHHHTT-S-B----HHHHHHHHHHHTTT-S---HHHHHHHHHHHHHH--